Protein AF-V8ANV2-F1 (afdb_monomer)

Nearest PDB structures (foldseek):
  7f75-assembly1_G  TM=8.726E-01  e=5.641E-07  Bacillus subtilis
  3l78-assembly1_A  TM=7.340E-01  e=1.306E-07  Streptococcus mutans UA159
  2kok-assembly1_A  TM=7.133E-01  e=1.181E-04  Brucella abortus
  1rw1-assembly1_A  TM=7.439E-01  e=2.701E-04  Pseudomonas aeruginosa PAO1
  7pwe-assembly1_B  TM=3.736E-01  e=1.003E-01  Desulfotalea psychrophila LSv54

Organism: NCBI:txid1380772

pLDDT: mean 79.96, std 17.41, range [29.72, 95.06]

Secondary structure (DSSP, 8-state):
-EEEEE-TT-HHHHHHHHHHHHTT--EEEEEGGG--HHHHHHHHTT-SSTHHHHB-SS--HHHHHHHHHHTTS-HHHHHHHHHH-GGGB-S-EEEEEETTEEEEEEEEEETTEEEEE---

Solvent-accessible surface area (backbone atoms only — not comparable to full-atom values): 6921 Å² total; per-residue (Å²): 90,34,38,37,31,31,48,96,89,36,66,56,26,53,52,51,51,50,53,36,56,73,69,68,53,75,67,47,83,40,60,48,71,72,53,48,71,67,58,51,51,53,55,39,73,50,38,93,67,36,67,68,75,45,39,48,92,74,65,59,75,73,45,46,56,53,39,60,54,44,78,74,45,54,71,70,56,31,55,58,46,40,52,79,40,40,80,37,45,52,57,31,42,31,39,36,46,55,101,91,46,70,44,50,38,55,59,53,76,58,95,90,42,82,46,80,45,70,75,131

InterPro domains:
  IPR006660 Arsenate reductase-like [PF03960] (5-99)
  IPR006660 Arsenate reductase-like [PS51353] (1-120)
  IPR006660 Arsenate reductase-like [PTHR30041] (1-100)
  IPR036249 Thioredoxin-like superfamily [SSF52833] (1-99)

Sequence (120 aa):
MITIYHRSSCSSSKKAMQWLDFNRLTYEKKKIDFLSRTQLITILSLTENGLEDIIKSQGDSKTRSKVKKLTTMTLNDALFYIQTHSEVLRTPIIISQKNFSLVLIAMTFVNSFLILIEPL

Structure (mmCIF, N/CA/C/O backbone):
data_AF-V8ANV2-F1
#
_entry.id   AF-V8ANV2-F1
#
loop_
_atom_site.group_PDB
_atom_site.id
_atom_site.type_symbol
_atom_site.label_atom_id
_atom_site.label_alt_id
_atom_site.label_comp_id
_atom_site.label_asym_id
_atom_site.label_entity_id
_atom_site.label_seq_id
_atom_site.pdbx_PDB_ins_code
_atom_site.Cartn_x
_atom_site.Cartn_y
_atom_site.Cartn_z
_atom_site.occupancy
_atom_site.B_iso_or_equiv
_atom_site.auth_seq_id
_atom_site.auth_comp_id
_atom_site.auth_asym_id
_atom_site.auth_atom_id
_atom_site.pdbx_PDB_model_num
ATOM 1 N N . MET A 1 1 ? -16.184 8.680 5.441 1.00 84.44 1 MET A N 1
ATOM 2 C CA . MET A 1 1 ? -16.076 7.203 5.567 1.00 84.44 1 MET A CA 1
ATOM 3 C C . MET A 1 1 ? -14.606 6.800 5.515 1.00 84.44 1 MET A C 1
ATOM 5 O O . MET A 1 1 ? -13.899 7.333 4.667 1.00 84.44 1 MET A O 1
ATOM 9 N N . ILE A 1 2 ? -14.137 5.918 6.408 1.00 89.00 2 ILE A N 1
ATOM 10 C CA . ILE A 1 2 ? -12.736 5.454 6.443 1.00 89.00 2 ILE A CA 1
ATOM 11 C C . ILE A 1 2 ? -12.635 4.087 5.755 1.00 89.00 2 ILE A C 1
ATOM 13 O O . ILE A 1 2 ? -13.430 3.195 6.033 1.00 89.00 2 ILE A O 1
ATOM 17 N N . THR A 1 3 ? -11.659 3.908 4.870 1.00 90.94 3 THR A N 1
ATOM 18 C CA . THR A 1 3 ? -11.310 2.619 4.253 1.00 90.94 3 THR A CA 1
ATOM 19 C C . THR A 1 3 ? -9.865 2.278 4.586 1.00 90.94 3 THR A C 1
ATOM 21 O O . THR A 1 3 ? -8.984 3.112 4.395 1.00 90.94 3 THR A O 1
ATOM 24 N N . ILE A 1 4 ? -9.605 1.052 5.041 1.00 90.75 4 ILE A N 1
ATOM 25 C CA . ILE A 1 4 ? -8.251 0.526 5.241 1.00 90.75 4 ILE A CA 1
ATOM 26 C C . ILE A 1 4 ? -7.968 -0.608 4.257 1.00 90.75 4 ILE A C 1
ATOM 28 O O . ILE A 1 4 ? -8.606 -1.662 4.288 1.00 90.75 4 ILE A O 1
ATOM 32 N N . TYR A 1 5 ? -6.969 -0.405 3.403 1.00 92.25 5 TYR A N 1
ATOM 33 C CA . TYR A 1 5 ? -6.384 -1.460 2.589 1.00 92.25 5 TYR A CA 1
ATOM 34 C C . TYR A 1 5 ? -5.279 -2.141 3.383 1.00 92.25 5 TYR A C 1
ATOM 36 O O . TYR A 1 5 ? -4.301 -1.512 3.799 1.00 92.25 5 TYR A O 1
ATOM 44 N N . HIS A 1 6 ? -5.441 -3.438 3.610 1.00 91.00 6 HIS A N 1
ATOM 45 C CA . HIS A 1 6 ? -4.588 -4.198 4.508 1.00 91.00 6 HIS A CA 1
ATOM 46 C C . HIS A 1 6 ? -4.081 -5.494 3.877 1.00 91.00 6 HIS A C 1
ATOM 48 O O . HIS A 1 6 ? -4.623 -6.006 2.895 1.00 91.00 6 HIS A O 1
ATOM 54 N N . ARG A 1 7 ? -3.045 -6.053 4.511 1.00 89.50 7 ARG A N 1
ATOM 55 C CA . ARG A 1 7 ? -2.555 -7.414 4.274 1.00 89.50 7 ARG A CA 1
ATOM 56 C C . ARG A 1 7 ? -2.585 -8.190 5.587 1.00 89.50 7 ARG A C 1
ATOM 58 O O . ARG A 1 7 ? -2.093 -7.700 6.601 1.00 89.50 7 ARG A O 1
ATOM 65 N N . SER A 1 8 ? -3.155 -9.395 5.584 1.00 85.06 8 SER A N 1
ATOM 66 C CA . SER A 1 8 ? -3.413 -10.178 6.808 1.00 85.06 8 SER A CA 1
ATOM 67 C C . SER A 1 8 ? -2.153 -10.504 7.622 1.00 85.06 8 SER A C 1
ATOM 69 O O . SER A 1 8 ? -2.197 -10.548 8.851 1.00 85.06 8 SER A O 1
ATOM 71 N N . SER A 1 9 ? -1.016 -10.695 6.952 1.00 82.94 9 SER A N 1
ATOM 72 C CA . SER A 1 9 ? 0.277 -11.005 7.574 1.00 82.94 9 SER A CA 1
ATOM 73 C C . SER A 1 9 ? 1.063 -9.771 8.040 1.00 82.94 9 SER A C 1
ATOM 75 O O . SER A 1 9 ? 2.170 -9.914 8.550 1.00 82.94 9 SER A O 1
ATOM 77 N N . CYS A 1 10 ? 0.525 -8.555 7.891 1.00 82.75 10 CYS A N 1
ATOM 78 C CA . CYS A 1 10 ? 1.267 -7.326 8.158 1.00 82.75 10 CYS A CA 1
ATOM 79 C C . CYS A 1 10 ? 0.989 -6.765 9.563 1.00 82.75 10 CYS A C 1
ATOM 81 O O . CYS A 1 10 ? -0.148 -6.437 9.908 1.00 82.75 10 CYS A O 1
ATOM 83 N N . SER A 1 11 ? 2.039 -6.622 10.377 1.00 83.31 11 SER A N 1
ATOM 84 C CA . SER A 1 11 ? 1.943 -6.101 11.748 1.00 83.31 11 SER A CA 1
ATOM 85 C C . SER A 1 11 ? 1.465 -4.646 11.797 1.00 83.31 11 SER A C 1
ATOM 87 O O . SER A 1 11 ? 0.617 -4.327 12.628 1.00 83.31 11 SER A O 1
ATOM 89 N N . SER A 1 12 ? 1.927 -3.781 10.887 1.00 81.50 12 SER A N 1
ATOM 90 C CA . SER A 1 12 ? 1.461 -2.388 10.792 1.00 81.50 12 SER A CA 1
ATOM 91 C C . SER A 1 12 ? -0.038 -2.312 10.499 1.00 81.50 12 SER A C 1
ATOM 93 O O . SER A 1 12 ? -0.742 -1.520 11.115 1.00 81.50 12 SER A O 1
ATOM 95 N N . SER A 1 13 ? -0.558 -3.185 9.627 1.00 85.81 13 SER A N 1
ATOM 96 C CA . SER A 1 13 ? -1.997 -3.262 9.349 1.00 85.81 13 SER A CA 1
ATOM 97 C C . SER A 1 13 ? -2.805 -3.669 10.582 1.00 85.81 13 SER A C 1
ATOM 99 O O . SER A 1 13 ? -3.855 -3.088 10.841 1.00 85.81 13 SER A O 1
ATOM 101 N N . LYS A 1 14 ? -2.313 -4.639 11.367 1.00 88.81 14 LYS A N 1
ATOM 102 C CA . LYS A 1 14 ? -2.960 -5.051 12.625 1.00 88.81 14 LYS A CA 1
ATOM 103 C C . LYS A 1 14 ? -3.010 -3.904 13.633 1.00 88.81 14 LYS A C 1
ATOM 105 O O . LYS A 1 14 ? -4.076 -3.627 14.169 1.00 88.81 14 LYS A O 1
ATOM 110 N N . LYS A 1 15 ? -1.885 -3.212 13.839 1.00 84.94 15 LYS A N 1
ATOM 111 C CA . LYS A 1 15 ? -1.810 -2.071 14.763 1.00 84.94 15 LYS A CA 1
ATOM 112 C C . LYS A 1 15 ? -2.706 -0.908 14.324 1.00 84.94 15 LYS A C 1
ATOM 114 O O . LYS A 1 15 ? -3.344 -0.279 15.157 1.00 84.94 15 LYS A O 1
ATOM 119 N N . ALA A 1 16 ? -2.796 -0.648 13.021 1.00 84.56 16 ALA A N 1
ATOM 120 C CA . ALA A 1 16 ? -3.683 0.373 12.477 1.00 84.56 16 ALA A CA 1
ATOM 121 C C . ALA A 1 16 ? -5.163 0.082 12.740 1.00 84.56 16 ALA A C 1
ATOM 123 O O . ALA A 1 16 ? -5.888 0.956 13.204 1.00 84.56 16 ALA A O 1
ATOM 124 N N . MET A 1 17 ? -5.595 -1.161 12.500 1.00 88.50 17 MET A N 1
ATOM 125 C CA . MET A 1 17 ? -6.955 -1.595 12.830 1.00 88.50 17 MET A CA 1
ATOM 126 C C . MET A 1 17 ? -7.230 -1.479 14.332 1.00 88.50 17 MET A C 1
ATOM 128 O O . MET A 1 17 ? -8.245 -0.911 14.707 1.00 88.50 17 MET A O 1
ATOM 132 N N . GLN A 1 18 ? -6.295 -1.913 15.186 1.00 89.56 18 GLN A N 1
ATOM 133 C CA . GLN A 1 18 ? -6.419 -1.767 16.642 1.00 89.56 18 GLN A CA 1
ATOM 134 C C . GLN A 1 18 ? -6.575 -0.306 17.074 1.00 89.56 18 GLN A C 1
ATOM 136 O O . GLN A 1 18 ? -7.367 -0.020 17.965 1.00 89.56 18 GLN A O 1
ATOM 141 N N . TRP A 1 19 ? -5.846 0.623 16.449 1.00 85.81 19 TRP A N 1
ATOM 142 C CA . TRP A 1 19 ? -5.988 2.048 16.742 1.00 85.81 19 TRP A CA 1
ATOM 143 C C . TRP A 1 19 ? -7.360 2.586 16.319 1.00 85.81 19 TRP A C 1
ATOM 145 O O . TRP A 1 19 ? -7.986 3.315 17.086 1.00 85.81 19 TRP A O 1
ATOM 155 N N . LEU A 1 20 ? -7.860 2.201 15.140 1.00 86.81 20 LEU A N 1
ATOM 156 C CA . LEU A 1 20 ? -9.208 2.574 14.694 1.00 86.81 20 LEU A CA 1
ATOM 157 C C . LEU A 1 20 ? -10.282 2.016 15.644 1.00 86.81 20 LEU A C 1
ATOM 159 O O . LEU A 1 20 ? -11.174 2.758 16.053 1.00 86.81 20 LEU A O 1
ATOM 163 N N . ASP A 1 21 ? -10.150 0.748 16.047 1.00 90.00 21 ASP A N 1
ATOM 164 C CA . ASP A 1 21 ? -11.060 0.074 16.981 1.00 90.00 21 ASP A CA 1
ATOM 165 C C . ASP A 1 21 ? -11.033 0.746 18.370 1.00 90.00 21 ASP A C 1
ATOM 167 O O . ASP A 1 21 ? -12.084 1.036 18.941 1.00 90.00 21 ASP A O 1
ATOM 171 N N . PHE A 1 22 ? -9.840 1.059 18.895 1.00 88.31 22 PHE A N 1
ATOM 172 C CA . PHE A 1 22 ? -9.657 1.735 20.187 1.00 88.31 22 PHE A CA 1
ATOM 173 C C . PHE A 1 22 ? -10.327 3.113 20.217 1.00 88.31 22 PHE A C 1
ATOM 175 O O . PHE A 1 22 ? -11.001 3.459 21.186 1.00 88.31 22 PHE A O 1
ATOM 182 N N . ASN A 1 23 ? -10.201 3.876 19.129 1.00 87.62 23 ASN A N 1
ATOM 183 C CA . ASN A 1 23 ? -10.835 5.187 18.981 1.00 87.62 23 ASN A CA 1
ATOM 184 C C . ASN A 1 23 ? -12.312 5.103 18.554 1.00 87.62 23 ASN A C 1
ATOM 186 O O . ASN A 1 23 ? -12.932 6.137 18.310 1.00 87.62 23 ASN A O 1
ATOM 190 N N . ARG A 1 24 ? -12.887 3.894 18.456 1.00 90.56 24 ARG A N 1
ATOM 191 C CA . ARG A 1 24 ? -14.279 3.647 18.036 1.00 90.56 24 ARG A CA 1
ATOM 192 C C . ARG A 1 24 ? -14.616 4.266 16.675 1.00 90.56 24 ARG A C 1
ATOM 194 O O . ARG A 1 24 ? -15.743 4.696 16.430 1.00 90.56 24 ARG A O 1
ATOM 201 N N . LEU A 1 25 ? -13.635 4.313 15.777 1.00 87.94 25 LEU A N 1
ATOM 202 C CA . LEU A 1 25 ? -13.812 4.811 14.421 1.00 87.94 25 LEU A CA 1
ATOM 203 C C . LEU A 1 25 ? -14.410 3.704 13.553 1.00 87.94 25 LEU A C 1
ATOM 205 O O . LEU A 1 25 ? -13.932 2.575 13.556 1.00 87.94 25 LEU A O 1
ATOM 209 N N . THR A 1 26 ? -15.452 4.023 12.786 1.00 90.88 26 THR A N 1
ATOM 210 C CA . THR A 1 26 ? -16.047 3.073 11.833 1.00 90.88 26 THR A CA 1
ATOM 211 C C . THR A 1 26 ? -15.257 3.080 10.526 1.00 90.88 26 THR A C 1
ATOM 213 O O . THR A 1 26 ? -15.030 4.145 9.943 1.00 90.88 26 THR A O 1
ATOM 216 N N . TYR A 1 27 ? -14.855 1.901 10.048 1.00 91.19 27 TYR A N 1
ATOM 217 C CA . TYR A 1 27 ? -14.077 1.755 8.818 1.00 91.19 27 TYR A CA 1
ATOM 218 C C . TYR A 1 27 ? -14.396 0.470 8.048 1.00 91.19 27 TYR A C 1
ATOM 220 O O . TYR A 1 27 ? -14.770 -0.552 8.622 1.00 91.19 27 TYR A O 1
ATOM 228 N N . GLU A 1 28 ? -14.191 0.515 6.733 1.00 92.94 28 GLU A N 1
ATOM 229 C CA . GLU A 1 28 ? -14.279 -0.640 5.839 1.00 92.94 28 GLU A CA 1
ATOM 230 C C . GLU A 1 28 ? -12.895 -1.282 5.649 1.00 92.94 28 GLU A C 1
ATOM 232 O O . GLU A 1 28 ? -11.910 -0.587 5.388 1.00 92.94 28 GLU A O 1
ATOM 237 N N . LYS A 1 29 ? -12.808 -2.615 5.747 1.00 92.38 29 LYS A N 1
ATOM 238 C CA . LYS A 1 29 ? -11.571 -3.382 5.524 1.00 92.38 29 LYS A CA 1
ATOM 239 C C . LYS A 1 29 ? -11.540 -3.927 4.100 1.00 92.38 29 LYS A C 1
ATOM 241 O O . LYS A 1 29 ? -12.419 -4.694 3.718 1.00 92.38 29 LYS A O 1
ATOM 246 N N . LYS A 1 30 ? -10.496 -3.595 3.340 1.00 93.06 30 LYS A N 1
ATOM 247 C CA . LYS A 1 30 ? -10.252 -4.140 1.997 1.00 93.06 30 LYS A CA 1
ATOM 248 C C . LYS A 1 30 ? -8.908 -4.844 1.933 1.00 93.06 30 LYS A C 1
ATOM 250 O O . LYS A 1 30 ? -7.902 -4.346 2.434 1.00 93.06 30 LYS A O 1
ATOM 255 N N . LYS A 1 31 ? -8.867 -6.003 1.281 1.00 93.31 31 LYS A N 1
ATOM 256 C CA . LYS A 1 31 ? -7.595 -6.664 0.973 1.00 93.31 31 LYS A CA 1
ATOM 257 C C . LYS A 1 31 ? -6.897 -5.891 -0.138 1.00 93.31 31 LYS A C 1
ATOM 259 O O . LYS A 1 31 ? -7.494 -5.646 -1.183 1.00 93.31 31 LYS A O 1
ATOM 264 N N . ILE A 1 32 ? -5.629 -5.549 0.079 1.00 91.06 32 ILE A N 1
ATOM 265 C CA . ILE A 1 32 ? -4.826 -4.833 -0.921 1.00 91.06 32 ILE A CA 1
ATOM 266 C C . ILE A 1 32 ? -4.597 -5.659 -2.200 1.00 91.06 32 ILE A C 1
ATOM 268 O O . ILE A 1 32 ? -4.365 -5.102 -3.265 1.00 91.06 32 ILE A O 1
ATOM 272 N N . ASP A 1 33 ? -4.721 -6.985 -2.099 1.00 90.56 33 ASP A N 1
ATOM 273 C CA . ASP A 1 33 ? -4.529 -7.937 -3.200 1.00 90.56 33 ASP A CA 1
ATOM 274 C C . ASP A 1 33 ? -5.635 -7.865 -4.268 1.00 90.56 33 ASP A C 1
ATOM 276 O O . ASP A 1 33 ? -5.446 -8.352 -5.375 1.00 90.56 33 ASP A O 1
ATOM 280 N N . PHE A 1 34 ? -6.777 -7.239 -3.955 1.00 90.75 34 PHE A N 1
ATOM 281 C CA . PHE A 1 34 ? -7.918 -7.094 -4.867 1.00 90.75 34 PHE A CA 1
ATOM 282 C C . PHE A 1 34 ? -8.168 -5.632 -5.268 1.00 90.75 34 PHE A C 1
ATOM 284 O O . PHE A 1 34 ? -9.310 -5.225 -5.480 1.00 90.75 34 PHE A O 1
ATOM 291 N N . LEU A 1 35 ? -7.109 -4.820 -5.348 1.00 90.69 35 LEU A N 1
ATOM 292 C CA . LEU A 1 35 ? -7.208 -3.433 -5.802 1.00 90.69 35 LEU A CA 1
ATOM 293 C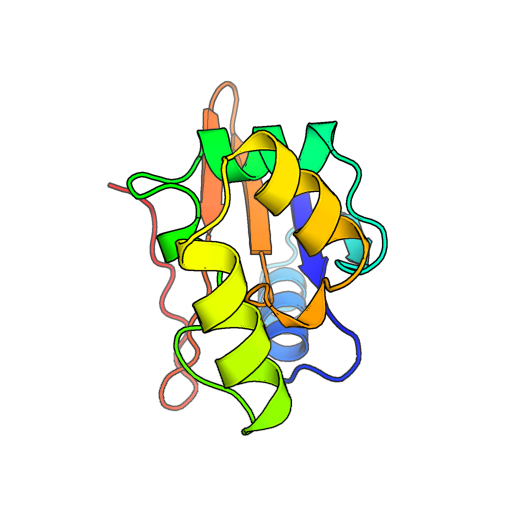 C . LEU A 1 35 ? -7.617 -3.361 -7.280 1.00 90.69 35 LEU A C 1
ATOM 295 O O . LEU A 1 35 ? -6.908 -3.810 -8.183 1.00 90.69 35 LEU A O 1
ATOM 299 N N . SER A 1 36 ? -8.761 -2.731 -7.534 1.00 92.50 36 SER A N 1
ATOM 300 C CA . SER A 1 36 ? -9.150 -2.348 -8.890 1.00 92.50 36 SER A CA 1
ATOM 301 C C . SER A 1 36 ? -8.290 -1.188 -9.397 1.00 92.50 36 SER A C 1
ATOM 303 O O . SER A 1 36 ? -7.793 -0.366 -8.622 1.00 92.50 36 SER A O 1
ATOM 305 N N . ARG A 1 37 ? -8.170 -1.072 -10.722 1.00 93.06 37 ARG A N 1
ATOM 306 C CA . ARG A 1 37 ? -7.480 0.048 -11.372 1.00 93.06 37 ARG A CA 1
ATOM 307 C C . ARG A 1 37 ? -8.034 1.400 -10.919 1.00 93.06 37 ARG A C 1
ATOM 309 O O . ARG A 1 37 ? -7.256 2.297 -10.619 1.00 93.06 37 ARG A O 1
ATOM 316 N N . THR A 1 38 ? -9.357 1.532 -10.821 1.00 91.88 38 THR A N 1
ATOM 317 C CA . THR A 1 38 ? -10.012 2.767 -10.370 1.00 91.88 38 THR A CA 1
ATOM 318 C C . THR A 1 38 ? -9.603 3.129 -8.947 1.00 91.88 38 THR A C 1
ATOM 320 O O . THR A 1 38 ? -9.222 4.265 -8.705 1.00 91.88 38 THR A O 1
ATOM 323 N N . GLN A 1 39 ? -9.594 2.164 -8.020 1.00 91.25 39 GLN A N 1
ATOM 324 C CA . GLN A 1 39 ? -9.142 2.408 -6.644 1.00 91.25 39 GLN A CA 1
ATOM 325 C C . GLN A 1 39 ? -7.669 2.809 -6.580 1.00 91.25 39 GLN A C 1
ATOM 327 O O . GLN A 1 39 ? -7.312 3.676 -5.789 1.00 91.25 39 GLN A O 1
ATOM 332 N N . LEU A 1 40 ? -6.818 2.199 -7.408 1.00 91.81 40 LEU A N 1
ATOM 333 C CA . LEU A 1 40 ? -5.399 2.535 -7.464 1.00 91.81 40 LEU A CA 1
ATOM 334 C C . LEU A 1 40 ? -5.172 3.952 -8.011 1.00 91.81 40 LEU A C 1
ATOM 336 O O . LEU A 1 40 ? -4.374 4.693 -7.449 1.00 91.81 40 LEU A O 1
ATOM 340 N N . ILE A 1 41 ? -5.919 4.354 -9.045 1.00 92.25 41 ILE A N 1
ATOM 341 C CA . ILE A 1 41 ? -5.924 5.736 -9.550 1.00 92.25 41 ILE A CA 1
ATOM 342 C C . ILE A 1 41 ? -6.411 6.696 -8.464 1.00 92.25 41 ILE A C 1
ATOM 344 O O . ILE A 1 41 ? -5.788 7.731 -8.253 1.00 92.25 41 ILE A O 1
ATOM 348 N N . THR A 1 42 ? -7.479 6.347 -7.739 1.00 90.31 42 THR A N 1
ATOM 349 C CA . THR A 1 42 ? -7.945 7.156 -6.609 1.00 90.31 42 THR A CA 1
ATOM 350 C C . THR A 1 42 ? -6.841 7.313 -5.573 1.00 90.31 42 THR A C 1
ATOM 352 O O . THR A 1 42 ? -6.554 8.439 -5.211 1.00 90.31 42 THR A O 1
ATOM 355 N N . ILE A 1 43 ? -6.174 6.237 -5.147 1.00 89.69 43 ILE A N 1
ATOM 356 C CA . ILE A 1 43 ? -5.048 6.307 -4.200 1.00 89.69 43 ILE A CA 1
ATOM 357 C C . ILE A 1 43 ? -3.947 7.243 -4.712 1.00 89.69 43 ILE A C 1
ATOM 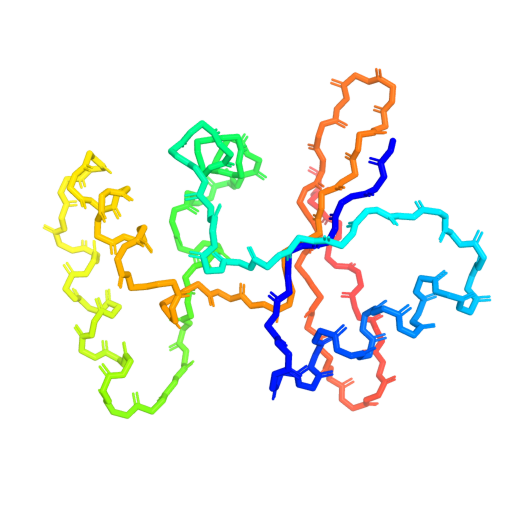359 O O . ILE A 1 43 ? -3.510 8.115 -3.971 1.00 89.69 43 ILE A O 1
ATOM 363 N N . LEU A 1 44 ? -3.534 7.091 -5.972 1.00 89.75 44 LEU A N 1
ATOM 364 C CA . LEU A 1 44 ? -2.493 7.920 -6.587 1.00 89.75 44 LEU A CA 1
ATOM 365 C C . LEU A 1 44 ? -2.897 9.391 -6.726 1.00 89.75 44 LEU A C 1
ATOM 367 O O . LEU A 1 44 ? -2.046 10.267 -6.693 1.00 89.75 44 LEU A O 1
ATOM 371 N N . SER A 1 45 ? -4.188 9.695 -6.854 1.00 88.56 45 SER A N 1
ATOM 372 C CA . SER A 1 45 ? -4.645 11.090 -6.867 1.00 88.56 45 SER A CA 1
ATOM 373 C C . SER A 1 45 ? -4.508 11.789 -5.508 1.00 88.56 45 SER A C 1
ATOM 375 O O . SER A 1 45 ? -4.651 13.003 -5.442 1.00 88.56 45 SER A O 1
ATOM 377 N N . LEU A 1 46 ? -4.240 11.034 -4.433 1.00 86.00 46 LEU A N 1
ATOM 378 C CA . LEU A 1 46 ? -4.067 11.549 -3.065 1.00 86.00 46 LEU A CA 1
ATOM 379 C C . LEU A 1 46 ? -2.603 11.634 -2.636 1.00 86.00 46 LEU A C 1
ATOM 381 O O . LEU A 1 46 ? -2.327 11.984 -1.493 1.00 86.00 46 LEU A O 1
ATOM 385 N N . THR A 1 47 ? -1.688 11.220 -3.507 1.00 85.31 47 THR A N 1
ATOM 386 C CA . THR A 1 47 ? -0.245 11.239 -3.256 1.00 85.31 47 THR A CA 1
ATOM 387 C C . THR A 1 47 ? 0.368 12.475 -3.888 1.00 85.31 47 THR A C 1
ATOM 389 O O . THR A 1 47 ? -0.041 12.860 -4.982 1.00 85.31 47 THR A O 1
ATOM 392 N N . GLU A 1 48 ? 1.389 13.039 -3.253 1.00 84.25 48 GLU A N 1
ATOM 393 C CA . GLU A 1 48 ? 2.152 14.158 -3.813 1.00 84.25 48 GLU A CA 1
ATOM 394 C C . GLU A 1 48 ? 3.178 13.655 -4.833 1.00 84.25 48 GLU A C 1
ATOM 396 O O . GLU A 1 48 ? 3.305 14.213 -5.922 1.00 84.25 48 GLU A O 1
ATOM 401 N N . ASN A 1 49 ? 3.851 12.540 -4.525 1.00 83.50 49 ASN A N 1
ATOM 402 C CA . ASN A 1 49 ? 4.929 11.977 -5.345 1.00 83.50 49 ASN A CA 1
ATOM 403 C C . ASN A 1 49 ? 4.478 10.750 -6.158 1.00 83.50 49 ASN A C 1
ATOM 405 O O . ASN A 1 49 ? 5.290 9.966 -6.658 1.00 83.50 49 ASN A O 1
ATOM 409 N N . GLY A 1 50 ? 3.166 10.536 -6.289 1.00 86.88 50 GLY A N 1
ATOM 410 C CA . GLY A 1 50 ? 2.617 9.434 -7.073 1.00 86.88 50 GLY A CA 1
ATOM 411 C C . GLY A 1 50 ? 2.963 8.060 -6.491 1.00 86.88 50 GLY A C 1
ATOM 412 O O . GLY A 1 50 ? 2.680 7.731 -5.338 1.00 86.88 50 GLY A O 1
ATOM 413 N N . LEU A 1 51 ? 3.576 7.214 -7.324 1.00 88.12 51 LEU A N 1
ATOM 414 C CA . LEU A 1 51 ? 3.904 5.833 -6.965 1.00 88.12 51 LEU A CA 1
ATOM 415 C C . LEU A 1 51 ? 4.896 5.743 -5.797 1.00 88.12 51 LEU A C 1
ATOM 417 O O . LEU A 1 51 ? 4.804 4.798 -5.014 1.00 88.12 51 LEU A O 1
ATOM 421 N N . GLU A 1 52 ? 5.809 6.703 -5.648 1.00 85.50 52 GLU A N 1
ATOM 422 C CA . GLU A 1 52 ? 6.866 6.668 -4.625 1.00 85.50 52 GLU A CA 1
ATOM 423 C C . GLU A 1 52 ? 6.315 6.649 -3.191 1.00 85.50 52 GLU A C 1
ATOM 425 O O . GLU A 1 52 ? 6.860 5.962 -2.315 1.00 85.50 52 GLU A O 1
ATOM 430 N N . ASP A 1 53 ? 5.182 7.319 -2.974 1.00 83.81 53 ASP A N 1
ATOM 431 C CA . ASP A 1 53 ? 4.526 7.407 -1.668 1.00 83.81 53 ASP A CA 1
ATOM 432 C C . ASP A 1 53 ? 3.906 6.063 -1.249 1.00 83.81 53 ASP A C 1
ATOM 434 O O . ASP A 1 53 ? 3.870 5.717 -0.061 1.00 83.81 53 ASP A O 1
ATOM 438 N N . ILE A 1 54 ? 3.460 5.257 -2.221 1.00 87.69 54 ILE A N 1
ATOM 439 C CA . ILE A 1 54 ? 2.678 4.036 -1.970 1.00 87.69 54 ILE A CA 1
ATOM 440 C C . ILE A 1 54 ? 3.451 2.735 -2.200 1.00 87.69 54 ILE A C 1
ATOM 442 O O . ILE A 1 54 ? 3.014 1.682 -1.727 1.00 87.69 54 ILE A O 1
ATOM 446 N N . ILE A 1 55 ? 4.608 2.766 -2.868 1.00 89.25 55 ILE A N 1
ATOM 447 C CA . ILE A 1 55 ? 5.451 1.580 -3.098 1.00 89.25 55 ILE A CA 1
ATOM 448 C C . ILE A 1 55 ? 6.474 1.393 -1.979 1.00 89.25 55 ILE A C 1
ATOM 450 O O . ILE A 1 55 ? 7.017 2.345 -1.420 1.00 89.25 55 ILE A O 1
ATOM 454 N N . LYS A 1 56 ? 6.770 0.148 -1.613 1.00 85.25 56 LYS A N 1
ATOM 455 C CA . LYS A 1 56 ? 7.736 -0.174 -0.556 1.00 85.25 56 LYS A CA 1
ATOM 456 C C . LYS A 1 56 ? 9.136 0.335 -0.904 1.00 85.25 56 LYS A C 1
ATOM 458 O O . LYS A 1 56 ? 9.690 -0.046 -1.926 1.00 85.25 56 LYS A O 1
ATOM 463 N N . SER A 1 57 ? 9.743 1.100 0.003 1.00 74.75 57 SER A N 1
ATOM 464 C CA . SER A 1 57 ? 11.165 1.465 -0.072 1.00 74.75 57 SER A CA 1
ATOM 465 C C . SER A 1 57 ? 12.086 0.314 0.353 1.00 74.75 57 SER A C 1
ATOM 467 O O . SER A 1 57 ? 13.230 0.227 -0.087 1.00 74.75 57 SER A O 1
ATOM 469 N N . GLN A 1 58 ? 11.588 -0.592 1.203 1.00 64.06 58 GLN A N 1
ATOM 470 C CA . GLN A 1 58 ? 12.331 -1.726 1.750 1.00 6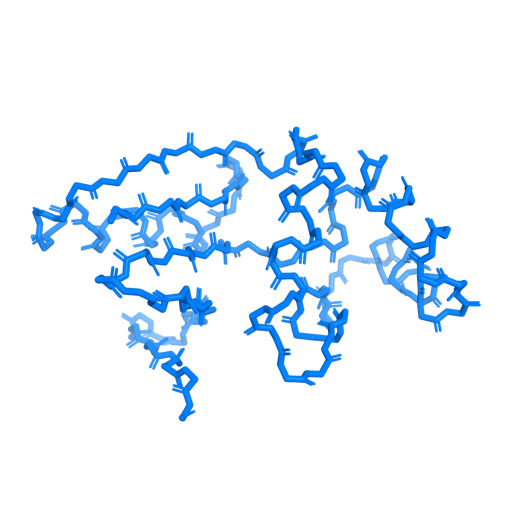4.06 58 GLN A CA 1
ATOM 471 C C . GLN A 1 58 ? 11.469 -2.996 1.751 1.00 64.06 58 GLN A C 1
ATOM 473 O O . GLN A 1 58 ? 10.259 -2.964 1.980 1.00 64.06 58 GLN A O 1
ATOM 478 N N . GLY A 1 59 ? 12.101 -4.135 1.490 1.00 64.62 59 GLY A N 1
ATOM 479 C CA . GLY A 1 59 ? 11.458 -5.445 1.432 1.00 64.62 59 GLY A CA 1
ATOM 480 C C . GLY A 1 59 ? 12.492 -6.550 1.245 1.00 64.62 59 GLY A C 1
ATOM 481 O O . GLY A 1 59 ? 13.693 -6.272 1.137 1.00 64.62 59 GLY A O 1
ATOM 482 N N . ASP A 1 60 ? 12.033 -7.802 1.199 1.00 71.81 60 ASP A N 1
ATOM 483 C CA . ASP A 1 60 ? 12.899 -8.926 0.846 1.00 71.81 60 ASP A CA 1
ATOM 484 C C . ASP A 1 60 ? 13.517 -8.738 -0.555 1.00 71.81 60 ASP A C 1
ATOM 486 O O . ASP A 1 60 ? 13.079 -7.907 -1.357 1.00 71.81 60 ASP A O 1
ATOM 490 N N . SER A 1 61 ? 14.576 -9.496 -0.855 1.00 72.06 61 SER A N 1
ATOM 491 C CA . SER A 1 61 ? 15.302 -9.358 -2.127 1.00 72.06 61 SER A CA 1
ATOM 492 C C . SER A 1 61 ? 14.376 -9.481 -3.348 1.00 72.06 61 SER A C 1
ATOM 494 O O . SER A 1 61 ? 14.510 -8.733 -4.315 1.00 72.06 61 SER A O 1
ATOM 496 N N . LYS A 1 62 ? 13.367 -10.361 -3.264 1.00 73.50 62 LYS A N 1
ATOM 497 C CA . LYS A 1 62 ? 12.381 -10.588 -4.330 1.00 73.50 62 LYS A CA 1
ATOM 498 C C . LYS A 1 62 ? 11.494 -9.361 -4.557 1.00 73.50 62 LYS A C 1
ATOM 500 O O . LYS A 1 62 ? 11.244 -8.998 -5.702 1.00 73.50 62 LYS A O 1
ATOM 505 N N . THR A 1 63 ? 11.054 -8.700 -3.492 1.00 81.88 63 THR A N 1
ATOM 506 C CA . THR A 1 63 ? 10.222 -7.493 -3.557 1.00 81.88 63 THR A CA 1
ATOM 507 C C . THR A 1 63 ? 11.025 -6.301 -4.071 1.00 81.88 63 THR A C 1
ATOM 509 O O . THR A 1 63 ? 10.513 -5.535 -4.882 1.00 81.88 63 THR A O 1
ATOM 512 N N . ARG A 1 64 ? 12.303 -6.166 -3.685 1.00 84.50 64 ARG A N 1
ATOM 513 C CA . ARG A 1 64 ? 13.163 -5.064 -4.159 1.00 84.50 64 ARG A CA 1
ATOM 514 C C . ARG A 1 64 ? 13.319 -5.047 -5.678 1.00 84.50 64 ARG A C 1
ATOM 516 O O . ARG A 1 64 ? 13.184 -3.989 -6.285 1.00 84.50 64 ARG A O 1
ATOM 523 N N . SER A 1 65 ? 13.541 -6.204 -6.304 1.00 87.62 65 SER A N 1
ATOM 524 C CA . SER A 1 65 ? 13.638 -6.280 -7.768 1.00 87.62 65 SER A CA 1
ATOM 525 C C . SER A 1 65 ? 12.320 -5.918 -8.462 1.00 87.62 65 SER A C 1
ATOM 527 O O . SER A 1 65 ? 12.343 -5.258 -9.498 1.00 87.62 65 SER A O 1
ATOM 529 N N . LYS A 1 66 ? 11.171 -6.292 -7.881 1.00 90.75 66 LYS A N 1
ATOM 530 C CA . LYS A 1 66 ? 9.839 -5.931 -8.401 1.00 90.75 66 LYS A CA 1
ATOM 531 C C . LYS A 1 66 ? 9.576 -4.426 -8.303 1.00 90.75 66 LYS A C 1
ATOM 533 O O . LYS A 1 66 ? 9.110 -3.831 -9.267 1.00 90.75 66 LYS A O 1
ATOM 538 N N . VAL A 1 67 ? 9.948 -3.805 -7.181 1.00 89.31 67 VAL A N 1
ATOM 539 C CA . VAL A 1 67 ? 9.861 -2.346 -6.992 1.00 89.31 67 VAL A CA 1
ATOM 540 C C . VAL A 1 67 ? 10.758 -1.612 -7.991 1.00 89.31 67 VAL A C 1
ATOM 542 O O . VAL A 1 67 ? 10.285 -0.711 -8.674 1.00 89.31 67 VAL A O 1
ATOM 545 N N . LYS A 1 68 ? 12.016 -2.042 -8.162 1.00 88.75 68 LYS A N 1
ATOM 546 C CA . LYS A 1 68 ? 12.938 -1.437 -9.141 1.00 88.75 68 LYS A CA 1
ATOM 547 C C . LYS A 1 68 ? 12.426 -1.552 -10.580 1.00 88.75 68 LYS A C 1
ATOM 549 O O . LYS A 1 68 ? 12.636 -0.652 -11.382 1.00 88.75 68 LYS A O 1
ATOM 554 N N . LYS A 1 69 ? 11.763 -2.659 -10.924 1.00 89.56 69 LYS A N 1
ATOM 555 C CA . LYS A 1 69 ? 11.142 -2.823 -12.245 1.00 89.56 69 LYS A CA 1
ATOM 556 C C . LYS A 1 69 ? 9.974 -1.854 -12.437 1.00 89.56 69 LYS A C 1
ATOM 558 O O . LYS A 1 69 ? 9.785 -1.336 -13.528 1.00 89.56 69 LYS A O 1
ATOM 563 N N . LEU A 1 70 ? 9.195 -1.613 -11.388 1.00 89.88 70 LEU A N 1
ATOM 564 C CA . LEU A 1 70 ? 8.038 -0.728 -11.442 1.00 89.88 70 LEU A CA 1
ATOM 565 C C . LEU A 1 70 ? 8.429 0.742 -11.655 1.00 89.88 70 LEU A C 1
ATOM 567 O O . LEU A 1 70 ? 7.741 1.438 -12.393 1.00 89.88 70 LEU A O 1
ATOM 571 N N . THR A 1 71 ? 9.559 1.201 -11.108 1.00 84.50 71 THR A N 1
ATOM 572 C CA . THR A 1 71 ? 10.037 2.586 -11.305 1.00 84.50 71 THR A CA 1
ATOM 573 C C . THR A 1 71 ? 10.480 2.893 -12.739 1.00 84.50 71 THR A C 1
ATOM 575 O O . THR A 1 71 ? 10.672 4.053 -13.077 1.00 84.50 71 THR A O 1
ATOM 578 N N . THR A 1 72 ? 10.659 1.878 -13.592 1.00 90.69 72 THR A N 1
ATOM 579 C CA . THR A 1 72 ? 11.030 2.058 -15.008 1.00 90.69 72 THR A CA 1
ATOM 580 C C . THR A 1 72 ? 9.847 1.900 -15.967 1.00 90.69 72 THR A C 1
ATOM 582 O O . THR A 1 72 ? 10.041 1.936 -17.179 1.00 90.69 72 THR A O 1
ATOM 585 N N . MET A 1 73 ? 8.642 1.637 -15.456 1.00 93.69 73 MET A N 1
ATOM 586 C CA . MET A 1 73 ? 7.443 1.406 -16.264 1.00 93.69 73 MET A CA 1
ATOM 587 C C . MET A 1 73 ? 6.708 2.707 -16.587 1.00 93.69 73 MET A C 1
ATOM 589 O O . MET A 1 73 ? 6.786 3.685 -15.846 1.00 93.69 73 MET A O 1
ATOM 593 N N . THR A 1 74 ? 5.915 2.691 -17.661 1.00 94.25 74 THR A N 1
ATOM 594 C CA . THR A 1 74 ? 4.893 3.724 -17.863 1.00 94.25 74 THR A CA 1
ATOM 595 C C . THR A 1 74 ? 3.835 3.627 -16.761 1.00 94.25 74 THR A C 1
ATOM 597 O O . THR A 1 74 ? 3.633 2.558 -16.181 1.00 94.25 74 THR A O 1
ATOM 600 N N . LEU A 1 75 ? 3.104 4.713 -16.489 1.00 90.44 75 LEU A N 1
ATOM 601 C CA . LEU A 1 75 ? 2.037 4.692 -15.482 1.00 90.44 75 LEU A CA 1
ATOM 602 C C . LEU A 1 75 ? 1.008 3.584 -15.762 1.00 90.44 75 LEU A C 1
ATOM 604 O O . LEU A 1 75 ? 0.587 2.883 -14.847 1.00 90.44 75 LEU A O 1
ATOM 608 N N . ASN A 1 76 ? 0.626 3.381 -17.025 1.00 93.19 76 ASN A N 1
ATOM 609 C CA . ASN A 1 76 ? -0.346 2.352 -17.393 1.00 93.19 76 ASN A CA 1
ATOM 610 C C . ASN A 1 76 ? 0.153 0.936 -17.098 1.00 93.19 76 ASN A C 1
ATOM 612 O O . ASN A 1 76 ? -0.604 0.144 -16.528 1.00 93.19 76 ASN A O 1
ATOM 616 N N . ASP A 1 77 ? 1.409 0.650 -17.434 1.00 95.06 77 ASP A N 1
ATOM 617 C CA . ASP A 1 77 ? 2.027 -0.648 -17.168 1.00 95.06 77 ASP A CA 1
ATOM 618 C C . ASP A 1 77 ? 2.230 -0.860 -15.669 1.00 95.06 77 ASP A C 1
ATOM 620 O O . ASP A 1 77 ? 1.956 -1.945 -15.162 1.00 95.06 77 ASP A O 1
ATOM 624 N N . ALA A 1 78 ? 2.630 0.184 -14.939 1.00 93.75 78 ALA A N 1
ATOM 625 C CA . ALA A 1 78 ? 2.786 0.140 -13.491 1.00 93.75 78 ALA A CA 1
ATOM 626 C C . ALA A 1 78 ? 1.455 -0.176 -12.793 1.00 93.75 78 ALA A C 1
ATOM 628 O O . ALA A 1 78 ? 1.419 -1.029 -11.908 1.00 93.75 78 ALA A O 1
ATOM 629 N N . LEU A 1 79 ? 0.350 0.448 -13.221 1.00 93.25 79 LEU A N 1
ATOM 630 C CA . LEU A 1 79 ? -0.987 0.157 -12.695 1.00 93.25 79 LEU A CA 1
ATOM 631 C C . LEU A 1 79 ? -1.355 -1.320 -12.898 1.00 93.25 79 LEU A C 1
ATOM 633 O O . LEU A 1 79 ? -1.796 -1.969 -11.953 1.00 93.25 79 LEU A O 1
ATOM 637 N N . PHE A 1 80 ? -1.135 -1.870 -14.096 1.00 94.12 80 PHE A N 1
ATOM 638 C CA . PHE A 1 80 ? -1.394 -3.288 -14.378 1.00 94.12 80 PHE A CA 1
ATOM 639 C C . PHE A 1 80 ? -0.463 -4.218 -13.582 1.00 94.12 80 PHE A 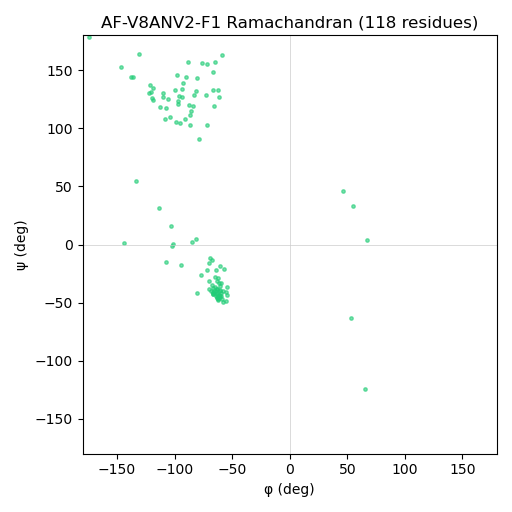C 1
ATOM 641 O O . PHE A 1 80 ? -0.878 -5.245 -13.037 1.00 94.12 80 PHE A O 1
ATOM 648 N N . TYR A 1 81 ? 0.807 -3.838 -13.464 1.00 94.81 81 TYR A N 1
ATOM 649 C CA . TYR A 1 81 ? 1.806 -4.586 -12.718 1.00 94.81 81 TYR A CA 1
ATOM 650 C C . TYR A 1 81 ? 1.461 -4.665 -11.228 1.00 94.81 81 TYR A C 1
ATOM 652 O O . TYR A 1 81 ? 1.526 -5.743 -10.644 1.00 94.81 81 TYR A O 1
ATOM 660 N N . ILE A 1 82 ? 1.010 -3.562 -10.624 1.00 93.44 82 ILE A N 1
ATOM 661 C CA . ILE A 1 82 ? 0.574 -3.524 -9.221 1.00 93.44 82 ILE A CA 1
ATOM 662 C C . ILE A 1 82 ? -0.607 -4.464 -8.974 1.00 93.44 82 ILE A C 1
ATOM 664 O O . ILE A 1 82 ? -0.630 -5.137 -7.946 1.00 93.44 82 ILE A O 1
ATOM 668 N N . GLN A 1 83 ? -1.563 -4.553 -9.904 1.00 91.69 83 GLN A N 1
ATOM 669 C CA . GLN A 1 83 ? -2.716 -5.449 -9.751 1.00 91.69 83 GLN A CA 1
ATOM 670 C C . GLN A 1 83 ? -2.313 -6.928 -9.678 1.00 91.69 83 GLN A C 1
ATOM 672 O O . GLN A 1 83 ? -2.994 -7.718 -9.033 1.00 91.69 83 GLN A O 1
ATOM 677 N N . THR A 1 84 ? -1.198 -7.300 -10.310 1.00 91.75 84 THR A N 1
ATOM 678 C CA . THR A 1 84 ? -0.658 -8.670 -10.275 1.00 91.75 84 THR A CA 1
ATOM 679 C C . THR A 1 84 ? 0.400 -8.874 -9.186 1.00 91.75 84 THR A C 1
ATOM 681 O O . THR A 1 84 ? 0.686 -10.011 -8.822 1.00 91.75 84 THR A O 1
ATOM 684 N N . HIS A 1 85 ? 0.965 -7.786 -8.654 1.00 92.44 85 HIS A N 1
ATOM 685 C CA . HIS A 1 85 ? 2.072 -7.783 -7.696 1.00 92.44 85 HIS A CA 1
ATOM 686 C C . HIS A 1 85 ? 1.800 -6.822 -6.527 1.00 92.44 85 HIS A C 1
ATOM 688 O O .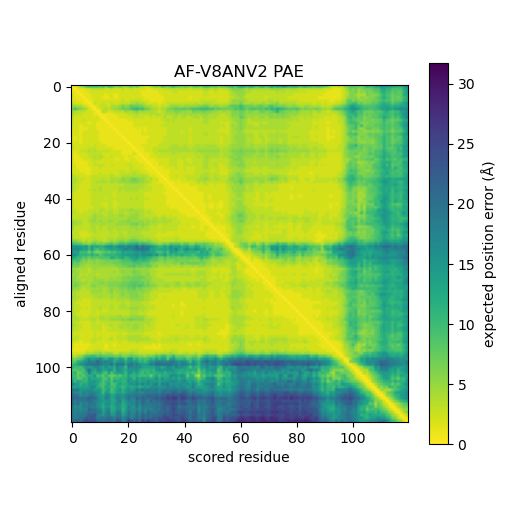 HIS A 1 85 ? 2.602 -5.929 -6.240 1.00 92.44 85 HIS A O 1
ATOM 694 N N . SER A 1 86 ? 0.671 -6.980 -5.829 1.00 91.19 86 SER A N 1
ATOM 695 C CA . SER A 1 86 ? 0.260 -6.090 -4.727 1.00 91.19 86 SER A CA 1
ATOM 696 C C . SER A 1 86 ? 1.303 -6.004 -3.598 1.00 91.19 86 SER A C 1
ATOM 698 O O . SER A 1 86 ? 1.305 -5.057 -2.805 1.00 91.19 86 SER A O 1
ATOM 700 N N . GLU A 1 87 ? 2.210 -6.982 -3.483 1.00 90.00 87 GLU A N 1
ATOM 701 C CA . GLU A 1 87 ? 3.304 -7.010 -2.515 1.00 90.00 87 GLU A CA 1
ATOM 702 C C . GLU A 1 87 ? 4.279 -5.846 -2.658 1.00 90.00 87 GLU A C 1
ATOM 704 O O . GLU A 1 87 ? 4.979 -5.553 -1.687 1.00 90.00 87 GLU A O 1
ATOM 709 N N . VAL A 1 88 ? 4.304 -5.166 -3.806 1.00 91.50 88 VAL A N 1
ATOM 710 C CA . VAL A 1 88 ? 5.101 -3.948 -3.998 1.00 91.50 88 VAL A CA 1
ATOM 711 C C . VAL A 1 88 ? 4.517 -2.750 -3.249 1.00 91.50 88 VAL A C 1
ATOM 713 O O . VAL A 1 88 ? 5.259 -1.824 -2.934 1.00 91.50 88 VAL A O 1
ATOM 716 N N . LEU A 1 89 ? 3.224 -2.773 -2.906 1.00 90.62 89 LEU A N 1
ATOM 717 C CA . LEU A 1 89 ? 2.557 -1.696 -2.178 1.00 90.62 89 LEU A CA 1
ATOM 718 C C . LEU A 1 89 ? 2.817 -1.766 -0.670 1.00 90.62 89 LEU A C 1
ATOM 720 O O . LEU A 1 89 ? 2.840 -2.844 -0.052 1.00 90.62 89 LEU A O 1
ATOM 724 N N . ARG A 1 90 ? 2.960 -0.587 -0.060 1.00 87.88 90 ARG A N 1
ATOM 725 C CA . ARG A 1 90 ? 2.981 -0.407 1.393 1.00 87.88 90 ARG A CA 1
ATOM 726 C C . ARG A 1 90 ? 1.609 -0.740 1.974 1.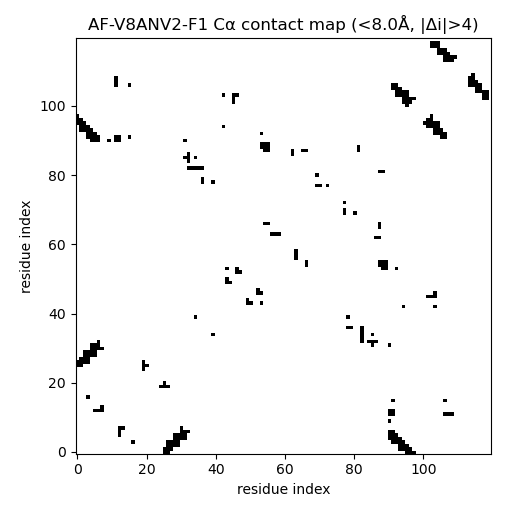00 87.88 90 ARG A C 1
ATOM 728 O O . ARG A 1 90 ? 0.575 -0.563 1.341 1.00 87.88 90 ARG A O 1
ATOM 735 N N . THR A 1 91 ? 1.613 -1.250 3.200 1.00 87.69 91 THR A N 1
ATOM 736 C CA . THR A 1 91 ? 0.395 -1.520 3.968 1.00 87.69 91 THR A CA 1
ATOM 737 C C . THR A 1 91 ? 0.584 -1.056 5.410 1.00 87.69 91 THR A C 1
ATOM 739 O O . THR A 1 91 ? 1.672 -1.263 5.956 1.00 87.69 91 THR A O 1
ATOM 742 N N . PRO A 1 92 ? -0.463 -0.535 6.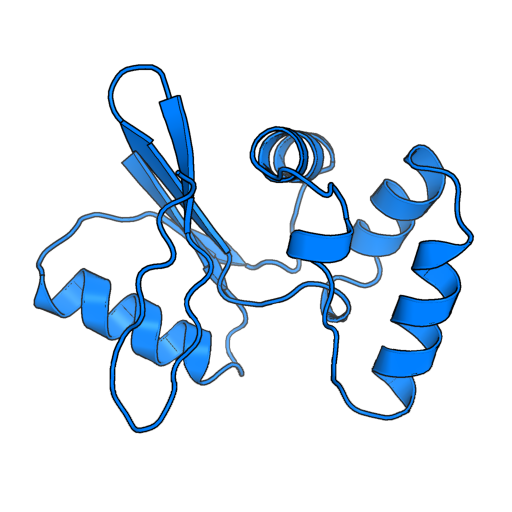067 1.00 89.00 92 PRO A N 1
ATOM 743 C CA . PRO A 1 92 ? -1.791 -0.264 5.511 1.00 89.00 92 PRO A CA 1
ATOM 744 C C . PRO A 1 92 ? -1.809 0.994 4.624 1.00 89.00 92 PRO A C 1
ATOM 746 O O . PRO A 1 92 ? -0.978 1.879 4.799 1.00 89.00 92 PRO A O 1
ATOM 749 N N . ILE A 1 93 ? -2.769 1.069 3.703 1.00 89.31 93 ILE A N 1
ATOM 750 C CA . ILE A 1 93 ? -3.161 2.323 3.041 1.00 89.31 93 ILE A CA 1
ATOM 751 C C . ILE A 1 93 ? -4.518 2.707 3.620 1.00 89.31 93 ILE A C 1
ATOM 753 O O . ILE A 1 93 ? -5.471 1.939 3.491 1.00 89.31 93 ILE A O 1
ATOM 757 N N . ILE A 1 94 ? -4.607 3.853 4.288 1.00 88.38 94 ILE A N 1
ATOM 758 C CA . ILE A 1 94 ? -5.863 4.333 4.865 1.00 88.38 94 ILE A CA 1
ATOM 759 C C . ILE A 1 94 ? -6.325 5.540 4.076 1.00 88.38 94 ILE A C 1
ATOM 761 O O . ILE A 1 94 ? -5.556 6.468 3.848 1.00 88.38 94 ILE A O 1
ATOM 765 N N . ILE A 1 95 ? -7.589 5.516 3.677 1.00 87.19 95 ILE A N 1
ATOM 766 C CA . ILE A 1 95 ? -8.238 6.623 2.991 1.00 87.19 95 ILE A CA 1
ATOM 767 C C . ILE A 1 95 ? -9.415 7.070 3.838 1.00 87.19 95 ILE A C 1
ATOM 769 O O . ILE A 1 95 ? -10.285 6.262 4.173 1.00 87.19 95 ILE A O 1
ATOM 773 N N . SER A 1 96 ? -9.460 8.357 4.160 1.00 84.44 96 SER A N 1
ATOM 774 C CA . SER A 1 96 ? -10.627 8.972 4.782 1.00 84.44 96 SER A CA 1
ATOM 775 C C . SER A 1 96 ? -11.307 9.910 3.797 1.00 84.44 96 SER A C 1
ATOM 777 O O . SER A 1 96 ? -10.670 10.799 3.240 1.00 84.44 96 SER A O 1
ATOM 779 N N . GLN A 1 97 ? -12.608 9.718 3.596 1.00 75.69 97 GLN A N 1
ATOM 780 C CA . GLN A 1 97 ? -13.483 10.714 2.982 1.00 75.69 97 GLN A CA 1
ATOM 781 C C . GLN A 1 97 ? -13.988 11.652 4.083 1.00 75.69 97 GLN A C 1
ATOM 783 O O . GLN A 1 97 ? -14.886 11.263 4.844 1.00 75.69 97 GLN A O 1
ATOM 788 N N . LYS A 1 98 ? -13.414 12.859 4.175 1.00 62.53 98 LYS A N 1
ATOM 789 C CA . LYS A 1 98 ? -13.921 13.963 5.007 1.00 62.53 98 LYS A CA 1
ATOM 790 C C . LYS A 1 98 ? -14.608 14.971 4.090 1.00 62.53 98 LYS A C 1
ATOM 792 O O . LYS A 1 98 ? -13.918 15.662 3.355 1.00 62.53 98 LYS A O 1
ATOM 797 N N . ASN A 1 99 ? -15.937 15.065 4.169 1.00 47.41 99 ASN A N 1
ATOM 798 C CA . ASN A 1 99 ? -16.819 16.031 3.492 1.00 47.41 99 ASN A CA 1
ATOM 799 C C . ASN A 1 99 ? -16.664 16.130 1.955 1.00 47.41 99 ASN A C 1
ATOM 801 O O . ASN A 1 99 ? -17.599 15.767 1.254 1.00 47.41 99 ASN A O 1
ATOM 805 N N . PHE A 1 100 ? -15.505 16.549 1.434 1.00 40.62 100 PHE A N 1
ATOM 806 C CA . PHE A 1 100 ? -15.170 16.649 0.005 1.00 40.62 100 PHE A CA 1
ATOM 807 C C . PHE A 1 100 ? -13.703 16.311 -0.333 1.00 40.62 100 PHE A C 1
ATOM 809 O O . PHE A 1 100 ? -13.332 16.339 -1.503 1.00 40.62 100 PHE A O 1
ATOM 816 N N . SER A 1 101 ? -12.882 15.947 0.658 1.00 35.94 101 SER A N 1
ATOM 817 C CA . SER A 1 101 ? -11.460 15.651 0.469 1.00 35.94 101 SER A CA 1
ATOM 818 C C . SER A 1 101 ? -11.147 14.211 0.850 1.00 35.94 101 SER A C 1
ATOM 820 O O . SER A 1 101 ? -11.592 13.689 1.880 1.00 35.94 101 SER A O 1
ATOM 822 N N . LEU A 1 102 ? -10.378 13.565 -0.015 1.00 55.00 102 LEU A N 1
ATOM 823 C CA . LEU A 1 102 ? -9.793 12.259 0.219 1.00 55.00 102 LEU A CA 1
ATOM 824 C C . LEU A 1 102 ? -8.390 12.473 0.798 1.00 55.00 102 LEU A C 1
ATOM 826 O O . LEU A 1 102 ? -7.595 13.211 0.230 1.00 55.00 102 LEU A O 1
ATOM 830 N N . VAL A 1 103 ? -8.099 11.846 1.934 1.00 57.84 103 VAL A N 1
ATOM 831 C CA . VAL A 1 103 ? -6.806 11.977 2.623 1.00 57.84 103 VAL A CA 1
ATOM 832 C C . VAL A 1 103 ? -6.149 10.609 2.702 1.00 57.84 103 VAL A C 1
ATOM 834 O O . VAL A 1 103 ? -6.763 9.668 3.218 1.00 57.84 103 VAL A O 1
ATOM 837 N N . LEU A 1 104 ? -4.919 10.502 2.194 1.00 56.97 104 LEU A N 1
ATOM 838 C CA . LEU A 1 104 ? -4.082 9.318 2.348 1.00 56.97 104 LEU A CA 1
ATOM 839 C C . LEU A 1 104 ? -3.353 9.384 3.689 1.00 56.97 104 LEU A C 1
ATOM 841 O O . LEU A 1 104 ? -2.556 10.283 3.921 1.00 56.97 104 LEU A O 1
ATOM 845 N N . ILE A 1 105 ? -3.596 8.408 4.558 1.00 60.53 105 ILE A N 1
ATOM 846 C CA . ILE A 1 105 ? -2.877 8.271 5.824 1.00 60.53 105 ILE A CA 1
ATOM 847 C C . ILE A 1 105 ? -1.952 7.061 5.704 1.00 60.53 105 ILE A C 1
ATOM 849 O O . ILE A 1 105 ? -2.394 5.905 5.699 1.00 60.53 105 ILE A O 1
ATOM 853 N N . ALA A 1 106 ? -0.651 7.331 5.610 1.00 55.56 106 ALA A N 1
ATOM 854 C CA . ALA A 1 106 ? 0.386 6.314 5.697 1.00 55.56 106 ALA A CA 1
ATOM 855 C C . ALA A 1 106 ? 0.824 6.174 7.162 1.00 55.56 106 ALA A C 1
ATOM 857 O O . ALA A 1 106 ? 1.484 7.050 7.712 1.00 55.56 106 ALA A O 1
ATOM 858 N N . MET A 1 107 ? 0.456 5.068 7.815 1.00 54.53 107 MET A N 1
ATOM 859 C CA . MET A 1 107 ? 0.890 4.805 9.191 1.00 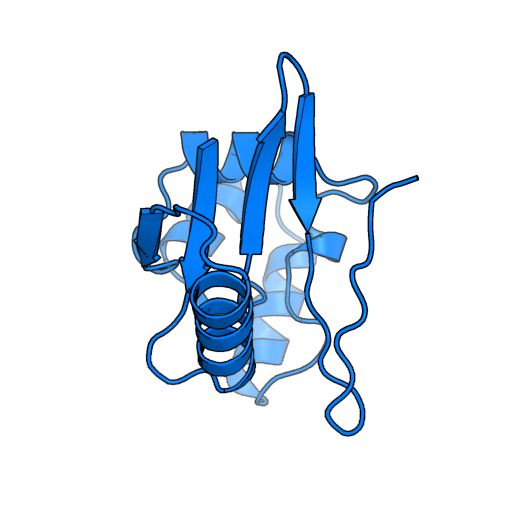54.53 107 MET A CA 1
ATOM 860 C C . MET A 1 107 ? 2.247 4.101 9.190 1.00 54.53 107 MET A C 1
ATOM 862 O O . MET A 1 107 ? 2.348 2.919 8.841 1.00 54.53 107 MET A O 1
ATOM 866 N N . THR A 1 108 ? 3.282 4.800 9.646 1.00 52.34 108 THR A N 1
ATOM 867 C CA . THR A 1 108 ? 4.541 4.184 10.071 1.00 52.34 108 THR A CA 1
ATOM 868 C C . THR A 1 108 ? 4.509 4.010 11.590 1.00 52.34 108 THR A C 1
ATOM 870 O O . THR A 1 108 ? 4.194 4.926 12.344 1.00 52.34 108 THR A O 1
ATOM 873 N N . PHE A 1 109 ? 4.782 2.792 12.061 1.00 50.97 109 PHE A N 1
ATOM 874 C CA . PHE A 1 109 ? 4.890 2.508 13.492 1.00 50.97 109 PHE A CA 1
ATOM 875 C C . PHE A 1 109 ? 6.365 2.506 13.878 1.00 50.97 109 PHE A C 1
ATOM 877 O O . PHE A 1 109 ? 7.067 1.536 13.591 1.00 50.97 109 PHE A O 1
ATOM 884 N N . VAL A 1 110 ? 6.818 3.560 14.552 1.00 47.53 110 VAL A N 1
ATOM 885 C CA . VAL A 1 110 ? 8.144 3.623 15.180 1.00 47.53 110 VAL A CA 1
ATOM 886 C C . VAL A 1 110 ? 7.948 3.486 16.687 1.00 47.53 110 VAL A C 1
ATOM 888 O O . VAL A 1 110 ? 7.156 4.217 17.271 1.00 47.53 110 VAL A O 1
ATOM 891 N N . ASN A 1 111 ? 8.623 2.519 17.318 1.00 40.62 111 ASN A N 1
ATOM 892 C CA . ASN A 1 111 ? 8.671 2.351 18.781 1.00 40.62 111 ASN A CA 1
ATOM 893 C C . ASN A 1 111 ? 7.309 2.453 19.499 1.00 40.62 111 ASN A C 1
ATOM 895 O O . ASN A 1 111 ? 7.176 3.130 20.512 1.00 40.62 111 ASN A O 1
ATOM 899 N N . SER A 1 112 ? 6.286 1.780 18.962 1.00 41.41 112 SER A N 1
ATOM 900 C CA . SER A 1 112 ? 4.918 1.746 19.518 1.00 41.41 112 SER A CA 1
ATOM 901 C C . SER A 1 112 ? 4.141 3.070 19.493 1.00 41.41 112 SER A C 1
ATOM 903 O O . SER A 1 112 ? 2.992 3.078 19.926 1.00 41.41 112 SER A O 1
ATOM 905 N N . PHE A 1 113 ? 4.690 4.140 18.914 1.00 29.72 113 PHE A N 1
ATOM 906 C CA . PHE A 1 113 ? 3.955 5.373 18.655 1.00 29.72 113 PHE A CA 1
ATOM 907 C C . PHE A 1 113 ? 3.351 5.375 17.257 1.00 29.72 113 PHE A C 1
ATOM 909 O O . PHE A 1 113 ? 3.960 4.926 16.279 1.00 29.72 113 PHE A O 1
ATOM 916 N N . LEU A 1 114 ? 2.118 5.871 17.189 1.00 42.06 114 LEU A N 1
ATOM 917 C CA . LEU A 1 114 ? 1.449 6.127 15.935 1.00 42.06 114 LEU A CA 1
ATOM 918 C C . LEU A 1 114 ? 1.845 7.509 15.429 1.00 42.06 114 LEU A C 1
ATOM 920 O O . LEU A 1 114 ? 1.483 8.506 16.046 1.00 42.06 114 LEU A O 1
ATOM 924 N N . ILE A 1 115 ? 2.535 7.565 14.293 1.00 43.72 115 ILE A N 1
ATOM 925 C CA . ILE A 1 115 ? 2.702 8.818 13.563 1.00 43.72 115 ILE A CA 1
ATOM 926 C C . ILE A 1 115 ? 1.612 8.844 12.492 1.00 43.72 115 ILE A C 1
ATOM 928 O O . ILE A 1 115 ? 1.666 8.102 11.509 1.00 43.72 115 ILE A O 1
ATOM 932 N N . LEU A 1 116 ? 0.580 9.656 12.728 1.00 47.00 116 LEU A N 1
ATOM 933 C CA . LEU A 1 116 ? -0.321 10.098 11.670 1.00 47.00 116 LEU A CA 1
ATOM 934 C C . LEU A 1 116 ? 0.475 11.087 10.822 1.00 47.00 116 LEU A C 1
ATOM 936 O O . LEU A 1 116 ? 0.697 12.219 11.240 1.00 47.00 116 LEU A O 1
ATOM 940 N N . ILE A 1 117 ? 0.949 10.642 9.661 1.00 44.12 117 ILE A N 1
ATOM 941 C CA . ILE A 1 117 ? 1.395 11.571 8.628 1.00 44.12 117 ILE A CA 1
ATOM 942 C C . ILE A 1 117 ? 0.103 12.056 7.969 1.00 44.12 117 ILE A C 1
ATOM 944 O O . ILE A 1 117 ? -0.444 11.371 7.104 1.00 44.12 117 ILE A O 1
ATOM 948 N N . GLU A 1 118 ? -0.466 13.150 8.480 1.00 36.56 118 GLU A N 1
ATOM 949 C CA . GLU A 1 118 ? -1.445 13.900 7.694 1.00 36.56 118 GLU A CA 1
ATOM 950 C C . GLU A 1 118 ? -0.691 14.513 6.501 1.00 36.56 118 GLU A C 1
ATOM 952 O O . GLU A 1 118 ? 0.408 15.039 6.706 1.00 36.56 118 GLU A O 1
ATOM 957 N N . PRO A 1 119 ? -1.207 14.412 5.264 1.00 36.91 119 PRO A N 1
ATOM 958 C CA . PRO A 1 119 ? -0.719 15.263 4.189 1.00 36.91 119 PRO A CA 1
ATOM 959 C C . PRO A 1 119 ? -1.028 16.715 4.578 1.00 36.91 119 PRO A C 1
ATOM 961 O O . PRO A 1 119 ? -2.121 16.991 5.086 1.00 36.91 119 PRO A O 1
ATOM 964 N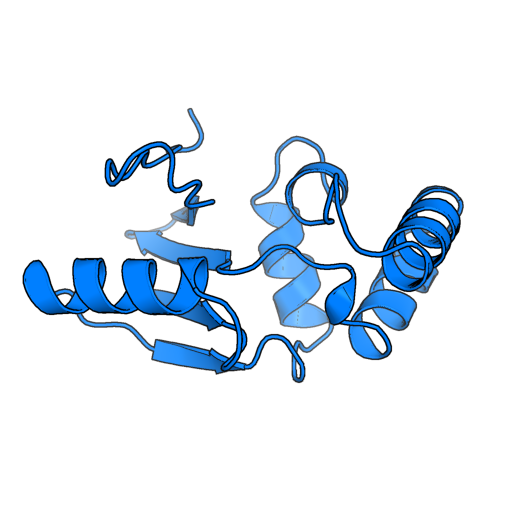 N . LEU A 1 120 ? -0.029 17.587 4.429 1.00 35.75 120 LEU A N 1
ATOM 965 C CA . LEU A 1 120 ? -0.114 19.021 4.726 1.00 35.75 120 LEU A CA 1
ATOM 966 C C . LEU A 1 120 ? -1.161 19.721 3.849 1.00 35.75 120 LEU A C 1
ATOM 968 O O . LEU A 1 120 ? -1.323 19.326 2.673 1.00 35.75 120 LEU A O 1
#

Mean predicted aligned error: 6.95 Å

Radius of gyration: 14.08 Å; Cα contacts (8 Å, |Δi|>4): 160; chains: 1; bounding box: 32×30×38 Å

Foldseek 3Di:
DKEKAADPPDPLQVVVVVVCVVVVHDYHYHHLLQDDLVNLVVLQVQDPVRPVVFFDPDDPPVLVVLLVVLVPDDPVVNSVSCNNVVVRTDPTWMWDDDPHDTWTFDWDQDPNDTDGPTPD